Protein AF-A0A0Q7TXD9-F1 (afdb_monomer_lite)

Structure (mmCIF, N/CA/C/O backbone):
data_AF-A0A0Q7TXD9-F1
#
_entry.id   AF-A0A0Q7TXD9-F1
#
loop_
_atom_site.group_PDB
_atom_site.id
_atom_site.type_symbol
_atom_site.label_atom_id
_atom_site.label_alt_id
_atom_site.label_comp_id
_atom_site.label_asym_id
_atom_site.label_entity_id
_atom_site.label_seq_id
_atom_site.pdbx_PDB_ins_code
_atom_site.Cartn_x
_atom_site.Cartn_y
_atom_site.Cartn_z
_atom_site.occupancy
_atom_site.B_iso_or_equiv
_atom_site.auth_seq_id
_atom_site.auth_comp_id
_atom_site.auth_asym_id
_atom_site.auth_atom_id
_atom_site.pdbx_PDB_model_num
ATOM 1 N N . MET A 1 1 ? -4.391 25.477 -15.257 1.00 48.19 1 MET A N 1
ATOM 2 C CA . MET A 1 1 ? -3.634 24.382 -14.615 1.00 48.19 1 MET A CA 1
ATOM 3 C C . MET A 1 1 ? -4.538 23.169 -14.595 1.00 48.19 1 MET A C 1
ATOM 5 O O . MET A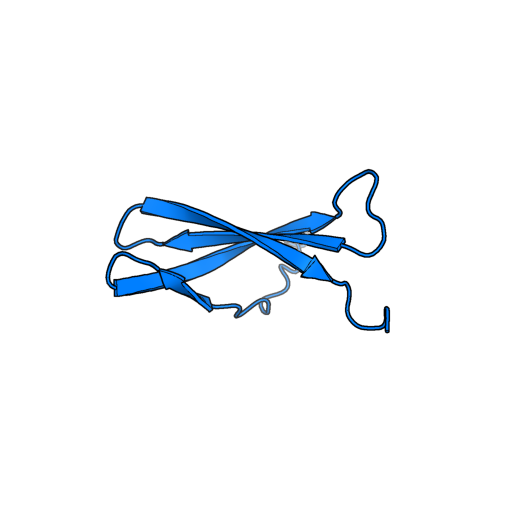 1 1 ? -5.570 23.216 -13.940 1.00 48.19 1 MET A O 1
ATOM 9 N N . THR A 1 2 ? -4.235 22.147 -15.387 1.00 49.00 2 THR A N 1
ATOM 10 C CA . THR A 1 2 ? -5.029 20.913 -15.413 1.00 49.00 2 THR A CA 1
ATOM 11 C C . THR A 1 2 ? -4.695 20.124 -14.144 1.00 49.00 2 THR A C 1
ATOM 13 O O . THR A 1 2 ? -3.510 19.866 -13.924 1.00 49.00 2 THR A O 1
ATOM 16 N N . PRO A 1 3 ? -5.665 19.792 -13.271 1.00 60.09 3 PRO A N 1
ATOM 17 C CA . PRO A 1 3 ? -5.381 18.956 -12.112 1.00 60.09 3 PRO A CA 1
ATOM 18 C C . PRO A 1 3 ? -4.835 17.601 -12.591 1.00 60.09 3 PRO A C 1
ATOM 20 O O . PRO A 1 3 ? -5.247 17.127 -13.657 1.00 60.09 3 PRO A O 1
ATOM 23 N N . PRO A 1 4 ? -3.898 16.976 -11.857 1.00 58.91 4 PRO A N 1
ATOM 24 C CA . PRO A 1 4 ? -3.400 15.662 -12.232 1.00 58.91 4 PRO A CA 1
ATOM 25 C C . PRO A 1 4 ? -4.582 14.688 -12.308 1.00 58.91 4 PRO A C 1
ATOM 27 O O . PRO A 1 4 ? -5.407 14.635 -11.397 1.00 58.91 4 PRO A O 1
ATOM 30 N N . SER A 1 5 ? -4.679 13.925 -13.401 1.00 47.84 5 SER A N 1
ATOM 31 C CA . SER A 1 5 ? -5.590 12.780 -13.470 1.00 47.84 5 SER A CA 1
ATOM 32 C C . SER A 1 5 ? -5.076 11.736 -12.490 1.00 47.84 5 SER A C 1
ATOM 34 O O . SER A 1 5 ? -4.184 10.958 -12.819 1.00 47.84 5 SER A O 1
ATOM 36 N N . ILE A 1 6 ? -5.577 11.780 -11.257 1.00 55.56 6 ILE A N 1
ATOM 37 C CA . ILE A 1 6 ? -5.268 10.773 -10.249 1.00 55.56 6 ILE A CA 1
ATOM 38 C C . ILE A 1 6 ? -5.954 9.491 -10.725 1.00 55.56 6 ILE A C 1
ATOM 40 O O . ILE A 1 6 ? -7.183 9.485 -10.838 1.00 55.56 6 ILE A O 1
ATOM 44 N N . PRO A 1 7 ? -5.209 8.421 -11.052 1.00 53.19 7 PRO A N 1
ATOM 45 C CA . PRO A 1 7 ? -5.825 7.153 -11.395 1.00 53.19 7 PRO A CA 1
ATOM 46 C C . PRO A 1 7 ? -6.676 6.702 -10.204 1.00 53.19 7 PRO A C 1
ATOM 48 O O . PRO A 1 7 ? -6.169 6.384 -9.135 1.00 53.19 7 PRO A O 1
ATOM 51 N N . THR A 1 8 ? -7.993 6.690 -10.390 1.00 53.91 8 THR A N 1
ATOM 52 C CA . THR A 1 8 ? -9.001 6.380 -9.363 1.00 53.91 8 THR A CA 1
ATOM 53 C C . THR A 1 8 ? -9.054 4.901 -9.000 1.00 53.91 8 THR A C 1
ATOM 55 O O . THR A 1 8 ? -9.876 4.494 -8.184 1.00 53.91 8 THR A O 1
ATOM 58 N N . ARG A 1 9 ? -8.208 4.070 -9.617 1.00 53.84 9 ARG A N 1
ATOM 59 C CA . ARG A 1 9 ? -8.284 2.621 -9.493 1.00 53.84 9 ARG A CA 1
ATOM 60 C C . ARG A 1 9 ? -6.936 2.008 -9.152 1.00 53.84 9 ARG A C 1
ATOM 62 O O . ARG A 1 9 ? -6.268 1.422 -9.997 1.00 53.84 9 ARG A O 1
ATOM 69 N N . THR A 1 10 ? -6.653 2.032 -7.859 1.00 60.25 10 THR A N 1
ATOM 70 C CA . THR A 1 10 ? -6.046 0.887 -7.186 1.00 60.25 10 THR A CA 1
ATOM 71 C C . THR A 1 10 ? -6.974 0.569 -6.014 1.00 60.25 10 THR A C 1
ATOM 73 O O . THR A 1 10 ? -6.704 0.937 -4.886 1.00 60.25 10 THR A O 1
ATOM 76 N N . ASP A 1 11 ? -8.137 -0.041 -6.272 1.00 66.75 11 ASP A N 1
ATOM 77 C CA . ASP A 1 11 ? -9.121 -0.435 -5.235 1.00 66.75 11 ASP A CA 1
ATOM 78 C C . ASP A 1 11 ? -8.628 -1.650 -4.419 1.00 66.75 11 ASP A C 1
ATOM 80 O O . ASP A 1 11 ? -9.379 -2.535 -4.027 1.00 66.75 11 ASP A O 1
ATOM 84 N N . ALA A 1 12 ? -7.314 -1.761 -4.231 1.00 79.06 12 ALA A N 1
ATOM 85 C CA . ALA A 1 12 ? -6.743 -2.862 -3.490 1.00 79.06 12 ALA A CA 1
ATOM 86 C C . ALA A 1 12 ? -7.029 -2.622 -2.006 1.00 79.06 12 ALA A C 1
ATOM 88 O O . ALA A 1 12 ? -6.588 -1.633 -1.411 1.00 79.06 12 ALA A O 1
ATOM 89 N N . ALA A 1 13 ? -7.782 -3.544 -1.425 1.00 87.06 13 ALA A N 1
ATOM 90 C CA . ALA A 1 13 ? -8.108 -3.567 -0.018 1.00 87.06 13 ALA A CA 1
ATOM 91 C C . ALA A 1 13 ? -7.715 -4.921 0.569 1.00 87.06 13 ALA A C 1
ATOM 93 O O . ALA A 1 13 ? -7.868 -5.960 -0.074 1.00 87.06 13 ALA A O 1
ATOM 94 N N . VAL A 1 14 ? -7.204 -4.900 1.794 1.00 88.56 14 VAL A N 1
ATOM 95 C CA . VAL A 1 14 ? -6.813 -6.099 2.535 1.00 88.56 14 VAL A CA 1
ATOM 96 C C . VAL A 1 14 ? -7.379 -6.041 3.944 1.00 88.56 14 VAL A C 1
ATOM 98 O O . VAL A 1 14 ? -7.533 -4.967 4.528 1.00 88.56 14 VAL A O 1
ATOM 101 N N . THR A 1 15 ? -7.685 -7.203 4.509 1.00 92.50 15 THR A N 1
ATOM 102 C CA . THR A 1 15 ? -8.094 -7.296 5.909 1.00 92.50 15 THR A CA 1
ATOM 103 C C . THR A 1 15 ? -6.912 -6.941 6.807 1.00 92.50 15 THR A C 1
ATOM 105 O O . THR A 1 15 ? -5.824 -7.503 6.678 1.00 92.50 15 THR A O 1
ATOM 108 N N . CYS A 1 16 ? -7.119 -6.002 7.724 1.00 90.81 16 CYS A N 1
ATOM 109 C CA . CYS A 1 16 ? -6.148 -5.662 8.751 1.00 90.81 16 CYS A CA 1
ATOM 110 C C . CYS A 1 16 ? -6.302 -6.605 9.952 1.00 90.81 16 CYS A C 1
ATOM 112 O O . CYS A 1 16 ? -7.408 -7.022 10.286 1.00 90.81 16 CYS A O 1
ATOM 114 N N . GLY A 1 17 ? -5.209 -6.896 10.663 1.00 88.94 17 GLY A N 1
ATOM 115 C CA . GLY A 1 17 ? -5.236 -7.755 11.855 1.00 88.94 17 GLY A CA 1
ATOM 116 C C . GLY A 1 17 ? -6.089 -7.220 13.016 1.00 88.94 17 GLY A C 1
ATOM 117 O O . GLY A 1 17 ? -6.372 -7.963 13.947 1.00 88.94 17 GLY A O 1
ATOM 118 N N . CYS A 1 18 ? -6.521 -5.954 12.969 1.00 90.00 18 CYS A N 1
ATOM 119 C CA . CYS A 1 18 ? -7.491 -5.396 13.916 1.00 90.00 18 CYS A CA 1
ATOM 120 C C . CYS A 1 18 ? -8.956 -5.747 13.591 1.00 90.00 18 CYS A C 1
ATOM 122 O O . CYS A 1 18 ? -9.838 -5.391 14.364 1.00 90.00 18 CYS A O 1
ATOM 124 N N . GLY A 1 19 ? -9.225 -6.392 12.450 1.00 90.81 19 GLY A N 1
ATOM 125 C CA . GLY A 1 19 ? -10.574 -6.658 11.939 1.00 90.81 19 GLY A CA 1
ATOM 126 C C . GLY A 1 19 ? -11.109 -5.598 10.965 1.00 90.81 19 GLY A C 1
ATOM 127 O O . GLY A 1 19 ? -12.135 -5.831 10.334 1.00 90.81 19 GLY A O 1
ATOM 128 N N . GLY A 1 20 ? -10.414 -4.465 10.805 1.00 91.69 20 GLY A N 1
ATOM 129 C CA . GLY A 1 20 ? -10.748 -3.414 9.837 1.00 91.69 20 GLY A CA 1
ATOM 130 C C . GLY A 1 20 ? -10.261 -3.707 8.415 1.00 91.69 20 GLY A C 1
ATOM 131 O O . GLY A 1 20 ? -9.608 -4.720 8.147 1.00 91.69 20 GLY A O 1
ATOM 132 N N . ILE A 1 21 ? -10.536 -2.783 7.492 1.00 92.00 21 ILE A N 1
ATOM 133 C CA . ILE A 1 21 ? -10.107 -2.884 6.089 1.00 92.00 21 ILE A CA 1
ATOM 134 C C . ILE A 1 21 ? -9.029 -1.841 5.806 1.00 92.00 21 ILE A C 1
ATOM 136 O O . ILE A 1 21 ? -9.267 -0.641 5.918 1.00 92.00 21 ILE A O 1
ATOM 140 N N . ALA A 1 22 ? -7.841 -2.296 5.410 1.00 92.06 22 ALA A N 1
ATOM 141 C CA . ALA A 1 22 ? -6.766 -1.423 4.965 1.00 92.06 22 ALA A CA 1
ATOM 142 C C . ALA A 1 22 ? -6.854 -1.205 3.455 1.00 92.06 22 ALA A C 1
ATOM 144 O O . ALA A 1 22 ? -6.977 -2.163 2.692 1.00 92.06 22 ALA A O 1
ATOM 145 N N . ARG A 1 23 ? -6.768 0.051 3.018 1.00 90.50 23 ARG A N 1
ATOM 146 C CA . ARG A 1 23 ? -6.797 0.427 1.598 1.00 90.50 23 ARG A CA 1
ATOM 147 C C . ARG A 1 23 ? -5.420 0.848 1.136 1.00 90.50 23 ARG A C 1
ATOM 149 O O . ARG A 1 23 ? -4.683 1.464 1.900 1.00 90.50 23 ARG A O 1
ATOM 156 N N . ILE A 1 24 ? -5.081 0.530 -0.105 1.00 89.81 24 ILE A N 1
ATOM 157 C CA . ILE A 1 24 ? -3.784 0.894 -0.659 1.00 89.81 24 ILE A CA 1
ATOM 158 C C . ILE A 1 24 ? -3.623 2.415 -0.734 1.00 89.81 24 ILE A C 1
ATOM 160 O O . ILE A 1 24 ? -4.512 3.136 -1.183 1.00 89.81 24 ILE A O 1
ATOM 164 N N . THR A 1 25 ? -2.476 2.900 -0.280 1.00 89.69 25 THR A N 1
ATOM 165 C CA . THR A 1 25 ? -2.122 4.323 -0.243 1.00 89.69 25 THR A CA 1
ATOM 166 C C . THR A 1 25 ? -0.912 4.637 -1.104 1.00 89.69 25 THR A C 1
ATOM 168 O O . THR A 1 25 ? -0.818 5.738 -1.640 1.00 89.69 25 THR A O 1
ATOM 171 N N . ALA A 1 26 ? -0.000 3.678 -1.285 1.00 86.56 26 ALA A N 1
ATOM 172 C CA . ALA A 1 26 ? 1.171 3.856 -2.129 1.00 86.56 26 ALA A CA 1
ATOM 173 C C . ALA A 1 26 ? 1.559 2.562 -2.846 1.00 86.56 26 ALA A C 1
ATOM 175 O O . ALA A 1 26 ? 1.468 1.467 -2.291 1.00 86.56 26 ALA A O 1
ATOM 176 N N . VAL A 1 27 ? 2.050 2.712 -4.074 1.00 86.69 27 VAL A N 1
ATOM 177 C CA . VAL A 1 27 ? 2.721 1.654 -4.832 1.00 86.69 27 VAL A CA 1
ATOM 178 C C . VAL A 1 27 ? 4.039 2.216 -5.328 1.00 86.69 27 VAL A C 1
ATOM 180 O O . VAL A 1 27 ? 4.055 3.239 -6.010 1.00 86.69 27 VAL A O 1
ATOM 183 N N . ALA A 1 28 ? 5.139 1.553 -4.990 1.00 85.38 28 ALA A N 1
ATOM 184 C CA . ALA A 1 28 ? 6.472 1.949 -5.415 1.00 85.38 28 ALA A CA 1
ATOM 185 C C . ALA A 1 28 ? 7.265 0.734 -5.920 1.00 85.38 28 ALA A C 1
ATOM 187 O O . ALA A 1 28 ? 7.127 -0.358 -5.364 1.00 85.38 28 ALA A O 1
ATOM 188 N N . PRO A 1 29 ? 8.108 0.881 -6.955 1.00 84.88 29 PRO A N 1
ATOM 189 C CA . PRO A 1 29 ? 9.088 -0.145 -7.289 1.00 84.88 29 PRO A CA 1
ATOM 190 C C . PRO A 1 29 ? 10.086 -0.310 -6.137 1.00 84.88 29 PRO A C 1
ATOM 192 O O . PRO A 1 29 ? 10.370 0.642 -5.407 1.00 84.88 29 PRO A O 1
ATOM 195 N N . ILE A 1 30 ? 10.616 -1.519 -5.969 1.00 85.00 30 ILE A N 1
ATOM 196 C CA . ILE A 1 30 ? 11.687 -1.770 -5.003 1.00 85.00 30 ILE A CA 1
ATOM 197 C C . ILE A 1 30 ? 13.015 -1.617 -5.755 1.00 85.00 30 ILE A C 1
ATOM 199 O O . ILE A 1 30 ? 13.254 -2.405 -6.674 1.00 85.00 30 ILE A O 1
ATOM 203 N N . PRO A 1 31 ? 13.863 -0.622 -5.421 1.00 76.06 31 PRO A N 1
ATOM 204 C CA . PRO A 1 31 ? 15.209 -0.559 -5.986 1.00 76.06 31 PRO A CA 1
ATOM 205 C C . PRO A 1 31 ? 15.943 -1.868 -5.651 1.00 76.06 31 PRO A C 1
ATOM 207 O O . PRO A 1 31 ? 15.728 -2.420 -4.573 1.00 76.06 31 PRO A O 1
ATOM 210 N N . ASP A 1 32 ? 16.707 -2.402 -6.607 1.00 81.88 32 ASP A N 1
ATOM 211 C CA . ASP A 1 32 ? 17.377 -3.719 -6.564 1.00 81.88 32 ASP A CA 1
ATOM 212 C C . ASP A 1 32 ? 16.477 -4.952 -6.781 1.00 81.88 32 ASP A C 1
ATOM 214 O O . ASP A 1 32 ? 16.975 -6.077 -6.841 1.00 81.88 32 ASP A O 1
ATOM 218 N N . ARG A 1 33 ? 15.156 -4.784 -6.933 1.00 80.81 33 ARG A N 1
ATOM 219 C CA . ARG A 1 3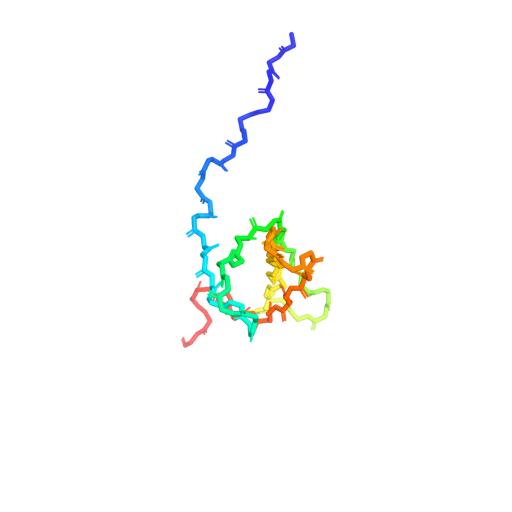3 ? 14.232 -5.879 -7.279 1.00 80.81 33 ARG A CA 1
ATOM 220 C C . ARG A 1 33 ? 13.238 -5.430 -8.342 1.00 80.81 33 ARG A C 1
ATOM 222 O O . ARG A 1 33 ? 12.060 -5.218 -8.055 1.00 80.81 33 ARG A O 1
ATOM 229 N N . ASP A 1 34 ? 13.712 -5.332 -9.583 1.00 77.06 34 ASP A N 1
ATOM 230 C CA . ASP A 1 34 ? 12.928 -4.887 -10.744 1.00 77.06 34 ASP A CA 1
ATOM 231 C C . ASP A 1 34 ? 11.652 -5.698 -10.993 1.00 77.06 34 ASP A C 1
ATOM 233 O O . ASP A 1 34 ? 10.690 -5.180 -11.559 1.00 77.06 34 ASP A O 1
ATOM 237 N N . GLU A 1 35 ? 11.593 -6.942 -10.534 1.00 83.12 35 GLU A N 1
ATOM 238 C CA . GLU A 1 35 ? 10.409 -7.800 -10.614 1.00 83.12 35 GLU A CA 1
ATOM 239 C C . GLU A 1 35 ? 9.381 -7.563 -9.495 1.00 83.12 35 GLU A C 1
ATOM 241 O O . GLU A 1 35 ? 8.297 -8.141 -9.536 1.00 83.12 35 GLU A O 1
ATOM 246 N N . ARG A 1 36 ? 9.677 -6.723 -8.494 1.00 83.19 36 ARG A N 1
ATOM 247 C CA . ARG A 1 36 ? 8.819 -6.508 -7.320 1.00 83.19 36 ARG A CA 1
ATOM 248 C C . ARG A 1 36 ? 8.331 -5.071 -7.185 1.00 83.19 36 ARG A C 1
ATOM 250 O O . ARG A 1 36 ? 8.955 -4.103 -7.616 1.00 83.19 36 ARG A O 1
ATOM 257 N N . MET A 1 37 ? 7.185 -4.939 -6.533 1.00 87.12 37 MET A N 1
ATOM 258 C CA . MET A 1 37 ? 6.588 -3.670 -6.145 1.00 87.12 37 MET A CA 1
ATOM 259 C C . MET A 1 37 ? 6.208 -3.706 -4.670 1.00 87.12 37 MET A C 1
ATOM 261 O O . MET A 1 37 ? 5.587 -4.653 -4.191 1.00 87.12 37 MET A O 1
ATOM 265 N N . ARG A 1 38 ? 6.527 -2.632 -3.956 1.00 89.69 38 ARG A N 1
ATOM 266 C CA . ARG A 1 38 ? 6.07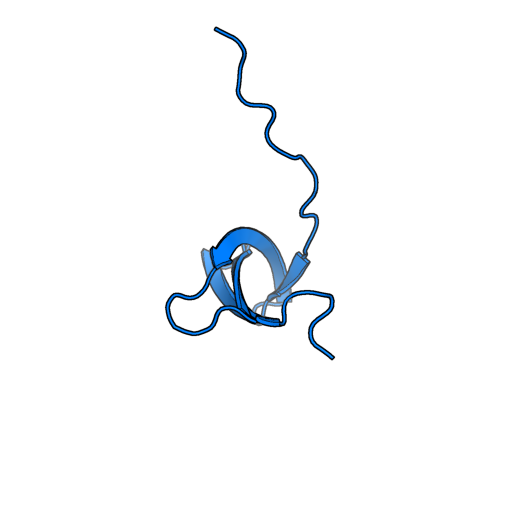2 -2.372 -2.597 1.00 89.69 38 ARG A CA 1
ATOM 267 C C . ARG A 1 38 ? 4.697 -1.718 -2.646 1.00 89.69 38 ARG A C 1
ATOM 269 O O . ARG A 1 38 ? 4.551 -0.638 -3.209 1.00 89.69 38 ARG A O 1
ATOM 276 N N . HIS A 1 39 ? 3.708 -2.381 -2.067 1.00 91.19 39 HIS A N 1
ATOM 277 C CA . HIS A 1 39 ? 2.350 -1.879 -1.893 1.00 91.19 39 HIS A CA 1
ATOM 278 C C . HIS A 1 39 ? 2.140 -1.552 -0.416 1.00 91.19 39 HIS A C 1
ATOM 280 O O . HIS A 1 39 ? 2.265 -2.432 0.434 1.00 91.19 39 HIS A O 1
ATOM 286 N N . THR A 1 40 ? 1.820 -0.302 -0.114 1.00 90.62 40 THR A N 1
ATOM 287 C CA . THR A 1 40 ? 1.511 0.167 1.239 1.00 90.62 40 THR A CA 1
ATOM 288 C C . THR A 1 40 ? 0.009 0.364 1.360 1.00 90.62 40 THR A C 1
ATOM 290 O O . THR A 1 40 ? -0.594 0.992 0.493 1.00 90.62 40 THR A O 1
ATOM 293 N N . TYR A 1 41 ? -0.588 -0.154 2.428 1.00 92.19 41 TYR A N 1
ATOM 294 C CA . TYR A 1 41 ? -2.009 -0.057 2.738 1.00 92.19 41 TYR A CA 1
ATOM 295 C C . TYR A 1 41 ? -2.195 0.577 4.105 1.00 92.19 41 TYR A C 1
ATOM 297 O O . TYR A 1 41 ? -1.546 0.158 5.054 1.00 92.19 41 TYR A O 1
ATOM 305 N N . HIS A 1 42 ? -3.122 1.516 4.227 1.00 92.44 42 HIS A N 1
ATOM 306 C CA . HIS A 1 42 ? -3.445 2.172 5.485 1.00 92.44 42 HIS A CA 1
ATOM 307 C C . HIS A 1 42 ? -4.798 1.694 6.012 1.00 92.44 42 HIS A C 1
ATOM 309 O O . HIS A 1 42 ? -5.792 1.700 5.278 1.00 92.44 42 HIS A O 1
ATOM 315 N N . CYS A 1 43 ? -4.848 1.286 7.281 1.00 94.56 43 CYS A N 1
ATOM 316 C CA . CYS A 1 43 ? -6.089 0.945 7.970 1.00 94.56 43 CYS A CA 1
ATOM 317 C C . CYS A 1 43 ? -6.604 2.151 8.770 1.00 94.56 43 CYS A C 1
ATOM 319 O O . CYS A 1 43 ? -5.990 2.486 9.782 1.00 94.56 43 CYS A O 1
ATOM 321 N N . PRO A 1 44 ? -7.736 2.771 8.387 1.00 89.88 44 PRO A N 1
ATOM 322 C CA . PRO A 1 44 ? -8.285 3.911 9.119 1.00 89.88 44 PRO A CA 1
ATOM 323 C C . PRO A 1 44 ? -8.818 3.526 10.508 1.00 89.88 44 PRO A C 1
ATOM 325 O O . PRO A 1 44 ? -8.884 4.382 11.382 1.00 89.88 44 PRO A O 1
ATOM 328 N N . ASP A 1 45 ? -9.167 2.253 10.735 1.00 92.38 45 ASP A N 1
ATOM 329 C CA . ASP A 1 45 ? -9.714 1.783 12.014 1.00 92.38 45 ASP A CA 1
ATOM 330 C C . ASP A 1 45 ? -8.667 1.732 13.136 1.00 92.38 45 ASP A C 1
ATOM 332 O O . ASP A 1 45 ? -8.963 2.065 14.279 1.00 92.38 45 ASP A O 1
ATOM 336 N N . CYS A 1 46 ? -7.438 1.297 12.832 1.00 93.56 46 CYS A N 1
ATOM 337 C CA . CYS A 1 46 ? -6.360 1.187 13.827 1.00 93.56 46 CYS A CA 1
ATOM 338 C C . CYS A 1 46 ? -5.153 2.096 13.557 1.00 93.56 46 CYS A C 1
ATOM 340 O O . CYS A 1 46 ? -4.201 2.084 14.337 1.00 93.56 46 CYS A O 1
ATOM 342 N N . GLY A 1 47 ? -5.168 2.846 12.453 1.00 93.44 47 GLY A N 1
ATOM 343 C CA . GLY A 1 47 ? -4.102 3.761 12.043 1.00 93.44 47 GLY A CA 1
ATOM 344 C C . GLY A 1 47 ? -2.802 3.081 11.605 1.00 93.44 47 GLY A C 1
ATOM 345 O O . GLY A 1 47 ? -1.785 3.757 11.482 1.00 93.44 47 GLY A O 1
ATOM 346 N N . LYS A 1 48 ? -2.796 1.755 11.406 1.00 93.25 48 LYS A N 1
ATOM 347 C CA . LYS A 1 48 ? -1.593 1.006 11.014 1.00 93.25 48 LYS A CA 1
ATOM 348 C C . LYS A 1 48 ? -1.425 0.952 9.504 1.00 93.25 48 LYS A C 1
ATOM 350 O O . LYS A 1 48 ? -2.387 0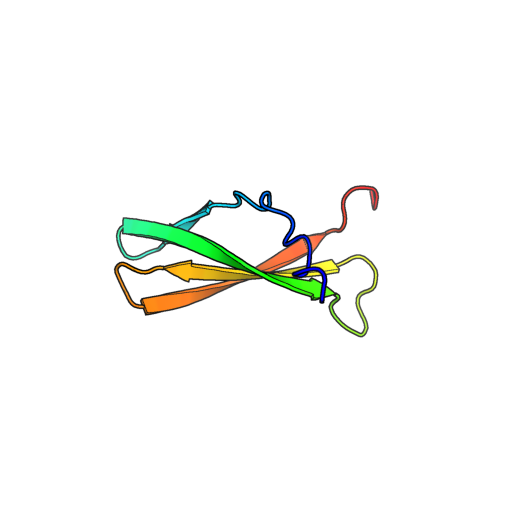.707 8.772 1.00 93.25 48 LYS A O 1
ATOM 355 N N . ASP A 1 49 ? -0.172 1.047 9.079 1.00 92.75 49 ASP A N 1
ATOM 356 C CA . ASP A 1 49 ? 0.239 0.753 7.714 1.00 92.75 49 ASP A CA 1
ATOM 357 C C . ASP A 1 49 ? 0.690 -0.708 7.576 1.00 92.75 49 ASP A C 1
ATOM 359 O O . ASP A 1 49 ? 1.438 -1.242 8.398 1.00 92.75 49 ASP A O 1
ATOM 363 N N . LEU A 1 50 ? 0.225 -1.361 6.517 1.00 90.44 50 LEU A N 1
ATOM 364 C CA . LEU A 1 50 ? 0.602 -2.705 6.100 1.00 90.44 50 LEU A CA 1
ATOM 365 C C . LEU A 1 50 ? 1.393 -2.597 4.801 1.00 90.44 50 LEU A C 1
ATOM 367 O O . LEU A 1 50 ? 0.950 -1.952 3.853 1.00 90.44 50 LEU A O 1
ATOM 371 N N . VAL A 1 51 ? 2.551 -3.244 4.734 1.00 91.38 51 VAL A N 1
ATOM 372 C CA . VAL A 1 51 ? 3.428 -3.188 3.562 1.00 91.38 51 VAL A CA 1
ATOM 373 C C . VAL A 1 51 ? 3.594 -4.588 2.995 1.00 91.38 51 VAL A 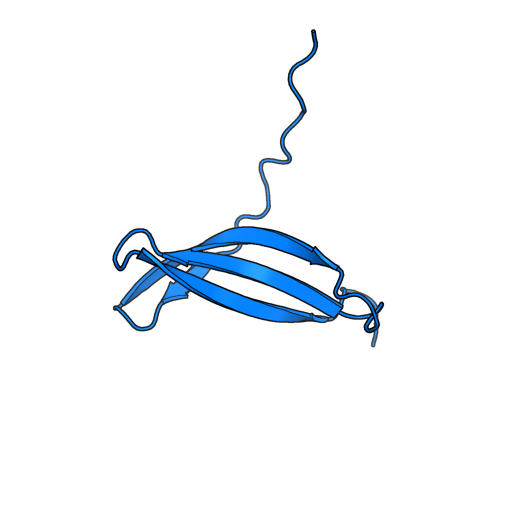C 1
ATOM 375 O O . VAL A 1 51 ? 3.995 -5.505 3.707 1.00 91.38 51 VAL A O 1
ATOM 378 N N . PHE A 1 52 ? 3.310 -4.745 1.705 1.00 88.31 52 PHE A N 1
ATOM 379 C CA . PHE A 1 52 ? 3.431 -6.008 0.987 1.00 88.31 52 PHE A CA 1
ATOM 380 C C . PHE A 1 52 ? 4.374 -5.849 -0.200 1.00 88.31 52 PHE A C 1
ATOM 382 O O . PHE A 1 52 ? 4.285 -4.879 -0.954 1.00 88.31 52 PHE A O 1
ATOM 389 N N . GLU A 1 53 ? 5.261 -6.819 -0.393 1.00 89.69 53 GLU A N 1
ATOM 390 C CA . GLU A 1 53 ? 6.033 -6.944 -1.626 1.00 89.69 53 GLU A CA 1
ATOM 391 C C . GLU A 1 53 ? 5.297 -7.900 -2.559 1.00 89.69 53 GLU A C 1
ATOM 393 O O . GLU A 1 53 ? 5.153 -9.083 -2.253 1.00 89.69 53 GLU A O 1
ATOM 398 N N . VAL A 1 54 ? 4.827 -7.395 -3.694 1.00 85.12 54 VAL A N 1
ATOM 399 C CA . VAL A 1 54 ? 4.150 -8.205 -4.712 1.00 85.12 54 VAL A CA 1
ATOM 400 C C . VAL A 1 54 ? 5.018 -8.297 -5.958 1.00 85.12 54 VAL A C 1
ATOM 402 O O . VAL A 1 54 ? 5.736 -7.353 -6.296 1.00 85.12 54 VAL A O 1
ATOM 405 N N . MET A 1 55 ? 4.955 -9.431 -6.652 1.00 81.81 55 MET A N 1
ATOM 406 C CA . MET A 1 55 ? 5.593 -9.563 -7.960 1.00 81.81 55 MET A CA 1
ATOM 407 C C . MET A 1 55 ? 4.829 -8.750 -9.009 1.00 81.81 55 MET A C 1
ATOM 409 O O . MET A 1 55 ? 3.597 -8.678 -8.987 1.00 81.81 55 MET A O 1
ATOM 413 N N . LYS A 1 56 ? 5.559 -8.137 -9.943 1.00 75.69 56 LYS A N 1
ATOM 414 C CA . LYS A 1 56 ? 4.978 -7.488 -11.117 1.00 75.69 56 LYS A CA 1
ATOM 415 C C . LYS A 1 56 ? 4.260 -8.544 -11.954 1.00 75.69 56 LYS 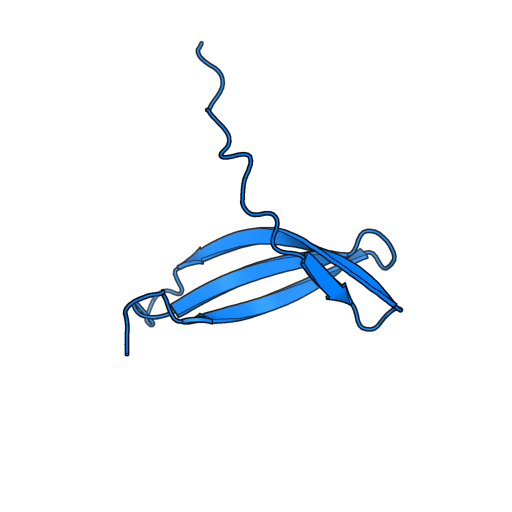A C 1
ATOM 417 O O . LYS A 1 56 ? 4.802 -9.605 -12.256 1.00 75.69 56 LYS A O 1
ATOM 422 N N . LYS A 1 57 ? 3.026 -8.239 -12.351 1.00 64.94 57 LYS A N 1
ATOM 423 C CA . LYS A 1 57 ? 2.224 -9.102 -13.222 1.00 64.94 57 LYS A CA 1
ATOM 424 C C . LYS A 1 57 ? 2.967 -9.318 -14.551 1.00 64.94 57 LYS A C 1
ATOM 426 O O . LYS A 1 57 ? 3.208 -8.346 -15.259 1.00 64.94 57 LYS A O 1
ATOM 431 N N . GLY A 1 58 ? 3.300 -10.570 -14.876 1.00 59.41 58 GLY A N 1
ATOM 432 C CA . GLY A 1 58 ? 4.006 -10.947 -16.112 1.00 59.41 58 GLY A CA 1
ATOM 433 C C . GLY A 1 58 ? 5.442 -11.451 -15.927 1.00 59.41 58 GLY A C 1
ATOM 434 O O . GLY A 1 58 ? 6.074 -11.788 -16.920 1.00 59.41 58 GLY A O 1
ATOM 435 N N . VAL A 1 59 ? 5.947 -11.525 -14.691 1.00 57.53 59 VAL A N 1
ATOM 436 C CA . VAL A 1 59 ? 7.175 -12.267 -14.362 1.00 57.53 59 VAL A CA 1
ATOM 437 C C . VAL A 1 59 ? 6.754 -13.644 -13.844 1.00 57.53 59 VAL A C 1
ATOM 439 O O . VAL A 1 59 ? 6.360 -13.773 -12.685 1.00 57.53 59 VAL A O 1
ATOM 442 N N . GLY A 1 60 ? 6.728 -14.644 -14.725 1.00 46.69 60 GLY A N 1
ATOM 443 C CA . GLY A 1 60 ? 6.349 -16.027 -14.430 1.00 46.69 60 GLY A CA 1
ATOM 444 C C . GLY A 1 60 ? 6.609 -16.938 -15.615 1.00 46.69 60 GLY A C 1
ATOM 445 O O . GLY A 1 60 ? 6.468 -16.442 -16.755 1.00 46.69 60 GLY A O 1
#

pLDDT: mean 79.93, std 14.89, range [46.69, 94.56]

Foldseek 3Di:
DDPPPDPPDPQDWDQDPVRFIWGWDDWADDVVCNQWIWTWTAGPVVRDIDIDIDGDPPPD

Radius of gyration: 13.65 Å; chains: 1; bounding box: 28×40×30 Å

Sequence (60 aa):
MTPPSIPTRTDAAVTCGCGGIARITAVAPIPDRDERMRHTYHCPDCGKDLVFEVMKKGVG

Secondary structure (DSSP, 8-state):
-PPP--------EEE-TTSSEEEEEEEEEETTEEEEEEEEEE-TTT--EEEEEEEPTT--